Protein AF-A0A5B7CCD4-F1 (afdb_monomer)

Radius of gyration: 13.51 Å; Cα contacts (8 Å, |Δi|>4): 96; chains: 1; bounding box: 40×24×36 Å

InterPro domains:
  IPR011989 Armadillo-like helical [G3DSA:1.25.10.10] (1-114)
  IPR016024 Armadillo-type fold [SSF48371] (2-99)
  IPR045110 XMAP215 [PTHR12609] (1-112)

Nearest PDB structures (foldseek):
  4y5j-assembly1_A  TM=9.725E-01  e=2.945E-04  Drosophila melanogaster
  5nr4-assembly2_B  TM=9.108E-01  e=1.129E-02  Homo sapiens
  5xoj-assembly1_C  TM=7.241E-01  e=1.668E+00  Saccharomyces cerevisiae S288C
  4a0c-assembly2_B  TM=5.185E-01  e=1.509E+00  Homo sapiens
  3w3y-assembly1_A  TM=5.386E-01  e=2.037E+00  Saccharomyces cerevisiae S288C

Mean predicted aligned error: 2.98 Å

Structure (mmCIF, N/CA/C/O backbone):
data_AF-A0A5B7CCD4-F1
#
_entry.id   AF-A0A5B7CCD4-F1
#
loop_
_atom_site.group_PDB
_atom_site.id
_atom_site.type_symbol
_atom_site.label_atom_id
_atom_site.label_alt_id
_atom_site.label_comp_id
_atom_site.label_asym_id
_atom_site.label_entity_id
_atom_site.label_seq_id
_atom_site.pdbx_PDB_ins_code
_atom_site.Cartn_x
_atom_site.Cartn_y
_atom_site.Cartn_z
_atom_site.occupancy
_atom_site.B_iso_or_equiv
_atom_site.auth_seq_id
_atom_site.auth_comp_id
_atom_site.auth_asym_id
_atom_site.auth_atom_id
_atom_site.pdbx_PDB_model_num
ATOM 1 N N . SER A 1 1 ? 15.614 8.554 -7.866 1.00 66.56 1 SER A N 1
ATOM 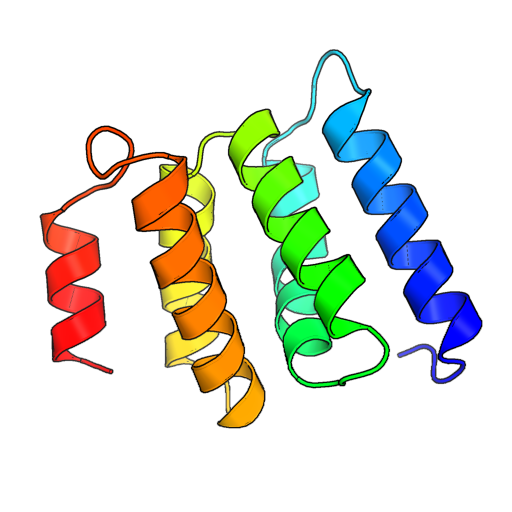2 C CA . SER A 1 1 ? 15.285 7.361 -7.061 1.00 66.56 1 SER A CA 1
ATOM 3 C C . SER A 1 1 ? 16.572 6.672 -6.670 1.00 66.56 1 SER A C 1
ATOM 5 O O . SER A 1 1 ? 17.412 6.488 -7.545 1.00 66.56 1 SER A O 1
ATOM 7 N N . GLU A 1 2 ? 16.700 6.284 -5.402 1.00 86.19 2 GLU A N 1
ATOM 8 C CA . GLU A 1 2 ? 17.713 5.324 -4.941 1.00 86.19 2 GLU A CA 1
ATOM 9 C C . GLU A 1 2 ? 17.676 4.064 -5.825 1.00 86.19 2 GLU A C 1
ATOM 11 O O . GLU A 1 2 ? 16.588 3.667 -6.260 1.00 86.19 2 GLU A O 1
ATOM 16 N N . LYS A 1 3 ? 18.833 3.466 -6.123 1.00 88.38 3 LYS A N 1
ATOM 17 C CA . LYS A 1 3 ? 18.984 2.283 -6.993 1.00 88.38 3 LYS A CA 1
ATOM 18 C C . LYS A 1 3 ? 19.487 1.048 -6.242 1.00 88.38 3 LYS A C 1
ATOM 20 O O . LYS A 1 3 ? 19.327 -0.060 -6.744 1.00 88.38 3 LYS A O 1
ATOM 25 N N . ASN A 1 4 ? 20.081 1.220 -5.065 1.00 94.50 4 ASN A N 1
ATOM 26 C CA . ASN A 1 4 ? 20.541 0.122 -4.234 1.00 94.50 4 ASN A CA 1
ATOM 27 C C . ASN A 1 4 ? 19.342 -0.588 -3.584 1.00 94.50 4 ASN A C 1
ATOM 29 O O . ASN A 1 4 ? 18.579 0.014 -2.827 1.00 94.50 4 ASN A O 1
ATOM 33 N N . VAL A 1 5 ? 19.176 -1.876 -3.888 1.00 93.19 5 VAL A N 1
ATOM 34 C CA . VAL A 1 5 ? 18.014 -2.649 -3.433 1.00 93.19 5 VAL A CA 1
ATOM 35 C C . VAL A 1 5 ? 18.012 -2.866 -1.920 1.00 93.19 5 VAL A C 1
ATOM 37 O O . VAL A 1 5 ? 16.948 -2.827 -1.310 1.00 93.19 5 VAL A O 1
ATOM 40 N N . GLN A 1 6 ? 19.183 -3.020 -1.296 1.00 94.75 6 GLN A N 1
ATOM 41 C CA . GLN A 1 6 ? 19.292 -3.153 0.154 1.00 94.75 6 GLN A CA 1
ATOM 42 C C . GLN A 1 6 ? 18.856 -1.860 0.850 1.00 94.75 6 GLN A C 1
ATOM 44 O O . GLN A 1 6 ? 18.084 -1.907 1.803 1.00 94.75 6 GLN A O 1
ATOM 49 N N . VAL A 1 7 ? 19.274 -0.699 0.336 1.00 95.81 7 VAL A N 1
ATOM 50 C CA . VAL A 1 7 ? 18.838 0.602 0.870 1.00 95.81 7 VAL A CA 1
ATOM 51 C C . VAL A 1 7 ? 17.330 0.780 0.687 1.00 95.81 7 VAL A C 1
ATOM 53 O O . VAL A 1 7 ? 16.651 1.193 1.621 1.00 95.81 7 VAL A O 1
ATOM 56 N N . GLN A 1 8 ? 16.774 0.415 -0.472 1.00 94.75 8 GLN A N 1
ATOM 57 C CA . GLN A 1 8 ? 15.324 0.475 -0.693 1.00 94.75 8 GLN A CA 1
ATOM 58 C C . GLN A 1 8 ? 14.543 -0.399 0.297 1.00 94.75 8 GLN A C 1
ATOM 60 O O . GLN A 1 8 ? 13.554 0.069 0.856 1.00 94.75 8 GLN A O 1
ATOM 65 N N . GLN A 1 9 ? 14.985 -1.636 0.540 1.00 96.06 9 GLN A N 1
ATOM 66 C CA . GLN A 1 9 ? 14.369 -2.521 1.535 1.00 96.06 9 GLN A CA 1
ATOM 67 C C . GLN A 1 9 ? 14.393 -1.888 2.929 1.00 96.06 9 GLN A C 1
ATOM 69 O O . GLN A 1 9 ? 13.352 -1.811 3.575 1.00 96.06 9 GLN A O 1
ATOM 74 N N . GLN A 1 10 ? 15.544 -1.356 3.352 1.00 96.81 10 GLN A N 1
ATOM 75 C CA . GLN A 1 10 ? 15.691 -0.702 4.655 1.00 96.81 10 GLN A CA 1
ATOM 76 C C . GLN A 1 10 ? 14.802 0.540 4.793 1.00 96.81 10 GLN A C 1
ATOM 78 O O . GLN A 1 10 ? 14.185 0.745 5.834 1.00 96.81 10 GLN A O 1
ATOM 83 N N . VAL A 1 11 ? 14.671 1.347 3.736 1.00 95.88 11 VAL A N 1
ATOM 84 C CA . VAL A 1 11 ? 13.756 2.500 3.735 1.00 95.88 11 VAL A CA 1
ATOM 85 C C . VAL A 1 11 ? 12.311 2.044 3.946 1.00 95.88 11 VAL A C 1
ATOM 87 O O . VAL A 1 11 ? 11.603 2.626 4.768 1.00 95.88 11 VAL A O 1
ATOM 90 N N . ILE A 1 12 ? 11.871 0.992 3.249 1.00 96.75 12 ILE A N 1
ATOM 91 C CA . ILE A 1 12 ? 10.518 0.446 3.422 1.00 96.75 12 ILE A CA 1
ATOM 92 C C . ILE A 1 12 ? 10.350 -0.148 4.830 1.00 96.75 12 ILE A C 1
ATOM 94 O O . ILE A 1 12 ? 9.287 -0.003 5.426 1.00 96.75 12 ILE A O 1
ATOM 98 N N . ASP A 1 13 ? 11.386 -0.765 5.397 1.00 97.00 13 ASP A N 1
ATOM 99 C CA . ASP A 1 13 ? 11.353 -1.308 6.759 1.00 97.00 13 ASP A CA 1
ATOM 100 C C . ASP A 1 13 ? 11.233 -0.246 7.843 1.00 97.00 13 ASP A C 1
ATOM 102 O O . ASP A 1 13 ? 10.463 -0.422 8.787 1.00 97.00 13 ASP A O 1
ATOM 106 N N . VAL A 1 14 ? 11.921 0.883 7.693 1.00 97.12 14 VAL A N 1
ATOM 107 C CA . VAL A 1 14 ? 11.750 2.017 8.608 1.00 97.12 14 VAL A CA 1
ATOM 108 C C . VAL A 1 14 ? 10.312 2.534 8.542 1.00 97.12 14 VAL A C 1
ATOM 110 O O . VAL A 1 14 ? 9.693 2.757 9.581 1.00 97.12 14 VAL A O 1
ATOM 113 N N . ILE A 1 15 ? 9.743 2.667 7.339 1.00 96.81 15 ILE A N 1
ATOM 114 C CA . ILE A 1 15 ? 8.344 3.089 7.168 1.00 96.81 15 ILE A CA 1
ATOM 115 C C . ILE A 1 15 ? 7.390 2.072 7.808 1.00 96.81 15 ILE A C 1
ATOM 117 O O . ILE A 1 15 ? 6.486 2.471 8.542 1.00 96.81 15 ILE A O 1
ATOM 121 N N . ASN A 1 16 ? 7.618 0.775 7.579 1.00 97.00 16 ASN A N 1
ATOM 122 C CA . ASN A 1 16 ? 6.868 -0.315 8.201 1.00 97.00 16 ASN A CA 1
ATOM 123 C C . ASN A 1 16 ? 6.875 -0.200 9.723 1.00 97.00 16 ASN A C 1
ATOM 125 O O . ASN A 1 16 ? 5.811 -0.224 10.335 1.00 97.00 16 ASN A O 1
ATOM 129 N N . HIS A 1 17 ? 8.063 -0.058 10.313 1.00 97.56 17 HIS A N 1
ATOM 130 C CA . HIS A 1 17 ? 8.239 0.023 11.756 1.00 97.56 17 HIS A CA 1
ATOM 131 C C . HIS A 1 17 ? 7.507 1.230 12.345 1.00 97.56 17 HIS A C 1
ATOM 133 O O . HIS A 1 17 ? 6.826 1.102 13.360 1.00 97.56 17 HIS A O 1
ATOM 139 N N . ILE A 1 18 ? 7.593 2.397 11.699 1.00 96.56 18 ILE A N 1
ATOM 140 C CA . ILE A 1 18 ? 6.879 3.596 12.154 1.00 96.56 18 ILE A CA 1
ATOM 141 C C . ILE A 1 18 ? 5.364 3.379 12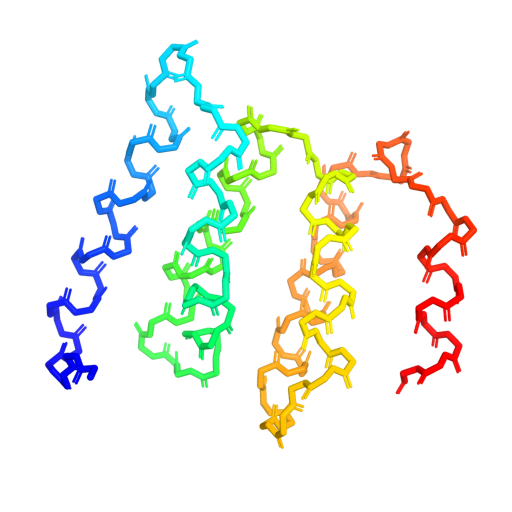.061 1.00 96.56 18 ILE A C 1
ATOM 143 O O . ILE A 1 18 ? 4.653 3.683 13.015 1.00 96.56 18 ILE A O 1
ATOM 147 N N . ALA A 1 19 ? 4.868 2.834 10.947 1.00 96.69 19 ALA A N 1
ATOM 148 C CA . ALA A 1 19 ? 3.442 2.577 10.760 1.00 96.69 19 ALA A CA 1
ATOM 149 C C . ALA A 1 19 ? 2.881 1.588 11.796 1.00 96.69 19 ALA A C 1
ATOM 151 O O . ALA A 1 19 ? 1.762 1.782 12.259 1.00 96.69 19 ALA A O 1
ATOM 152 N N . SER A 1 20 ? 3.661 0.575 12.194 1.00 96.12 20 SER A N 1
ATOM 153 C CA . SER A 1 20 ? 3.223 -0.455 13.143 1.00 96.12 20 SER A CA 1
ATOM 154 C C . SER A 1 20 ? 3.400 -0.081 14.620 1.00 96.12 20 SER A C 1
ATOM 156 O O . SER A 1 20 ? 2.797 -0.715 15.478 1.00 96.12 20 SER A O 1
ATOM 158 N N . THR A 1 21 ? 4.258 0.891 14.952 1.00 96.38 21 THR A N 1
ATOM 159 C CA . THR A 1 21 ? 4.591 1.223 16.356 1.00 96.38 21 THR A CA 1
ATOM 160 C C . THR A 1 21 ? 4.130 2.605 16.801 1.00 96.38 21 THR A C 1
ATOM 162 O O . THR A 1 21 ? 4.004 2.852 18.003 1.00 96.38 21 THR A O 1
ATOM 165 N N . ALA A 1 22 ? 3.872 3.526 15.871 1.00 94.94 22 ALA A N 1
ATOM 166 C CA . ALA A 1 22 ? 3.462 4.873 16.227 1.00 94.94 22 ALA A CA 1
ATOM 167 C C . ALA A 1 22 ? 2.070 4.867 16.874 1.00 94.94 22 ALA A C 1
ATOM 169 O O . ALA A 1 22 ? 1.083 4.464 16.266 1.00 94.94 22 ALA A O 1
ATOM 170 N N . SER A 1 23 ? 1.966 5.426 18.082 1.00 90.06 23 SER A N 1
ATOM 171 C CA . SER A 1 23 ? 0.683 5.591 18.785 1.00 90.06 23 SER A CA 1
ATOM 172 C C . SER A 1 23 ? -0.307 6.498 18.043 1.00 90.06 23 SER A C 1
ATOM 174 O O . SER A 1 23 ? -1.515 6.422 18.259 1.00 90.06 23 SER A O 1
ATOM 176 N N . LYS A 1 24 ? 0.201 7.373 17.168 1.00 91.56 24 LYS A N 1
ATOM 177 C CA . LYS A 1 24 ? -0.581 8.187 16.234 1.00 91.56 24 LYS A CA 1
ATOM 178 C C . LYS A 1 24 ? 0.121 8.207 14.884 1.00 91.56 24 LYS A C 1
ATOM 180 O O . LYS A 1 24 ? 1.193 8.797 14.765 1.00 91.56 24 LYS A O 1
ATOM 185 N N . PHE A 1 25 ? -0.513 7.636 13.864 1.00 93.69 25 PHE A N 1
ATOM 186 C CA . PHE A 1 25 ? 0.005 7.632 12.498 1.00 93.69 25 PHE A CA 1
ATOM 187 C C . PHE A 1 25 ? -0.890 8.476 11.569 1.00 93.69 25 PHE A C 1
ATOM 189 O O . PHE A 1 25 ? -2.005 8.074 11.233 1.00 93.69 25 PHE A O 1
ATOM 196 N N . PRO A 1 26 ? -0.467 9.692 11.170 1.00 94.69 26 PRO A N 1
ATOM 197 C CA . PRO A 1 26 ? -1.304 10.573 10.361 1.00 94.69 26 PRO A CA 1
ATOM 198 C C . PRO A 1 26 ? -1.510 10.051 8.934 1.00 94.69 26 PRO A C 1
ATOM 200 O O . PRO A 1 26 ? -0.555 9.707 8.240 1.00 94.69 26 PRO A O 1
ATOM 203 N N . LYS A 1 27 ? -2.739 10.169 8.411 1.00 96.12 27 LYS A N 1
ATOM 204 C CA . LYS A 1 27 ? -3.05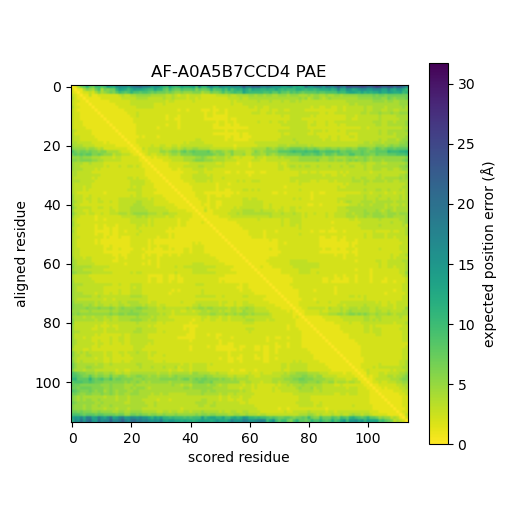9 9.880 6.994 1.00 96.12 27 LYS A CA 1
ATOM 205 C C . LYS A 1 27 ? -2.167 10.628 5.993 1.00 96.12 27 LYS A C 1
ATOM 207 O O . LYS A 1 27 ? -1.918 10.128 4.903 1.00 96.12 27 LYS A O 1
ATOM 212 N N . LYS A 1 28 ? -1.657 11.812 6.353 1.00 95.62 28 LYS A N 1
ATOM 213 C CA . LYS A 1 28 ? -0.728 12.585 5.509 1.00 95.62 28 LYS A CA 1
ATOM 214 C C . LYS A 1 28 ? 0.595 11.846 5.264 1.00 95.62 28 LYS A C 1
ATOM 216 O O . LYS A 1 28 ? 1.119 11.938 4.162 1.00 95.62 28 LYS A O 1
ATOM 221 N N . CYS A 1 29 ? 1.096 11.088 6.243 1.00 95.19 29 CYS A N 1
ATOM 222 C CA . CYS A 1 29 ? 2.310 10.280 6.092 1.00 95.19 29 CYS A CA 1
ATOM 223 C C . CYS A 1 29 ? 2.104 9.178 5.049 1.00 95.19 29 CYS A C 1
ATOM 225 O O . CYS A 1 29 ? 2.934 9.015 4.161 1.00 95.19 29 CYS A O 1
ATOM 227 N N . VAL A 1 30 ? 0.946 8.509 5.085 1.00 96.69 30 VAL A N 1
ATOM 228 C CA . VAL A 1 30 ? 0.559 7.544 4.047 1.00 96.69 30 VAL A CA 1
ATOM 229 C C . VAL A 1 30 ? 0.546 8.203 2.675 1.00 96.69 30 VAL A C 1
ATOM 231 O O . VAL A 1 30 ? 1.174 7.689 1.761 1.00 96.69 30 VAL A O 1
ATOM 234 N N . VAL A 1 31 ? -0.122 9.352 2.517 1.00 95.62 31 VAL A N 1
ATOM 235 C CA . VAL A 1 31 ? -0.233 10.029 1.209 1.00 95.62 31 VAL A CA 1
ATOM 236 C C . VAL A 1 31 ? 1.138 10.340 0.602 1.00 95.62 31 VAL A C 1
ATOM 238 O O . VAL A 1 31 ? 1.304 10.188 -0.605 1.00 95.62 31 VAL A O 1
ATOM 241 N N . LEU A 1 32 ? 2.121 10.726 1.422 1.00 94.69 32 LEU A N 1
ATOM 242 C CA . LEU A 1 32 ? 3.487 10.996 0.960 1.00 94.69 32 LEU A CA 1
ATOM 243 C C . LEU A 1 32 ? 4.213 9.732 0.479 1.00 94.69 32 LEU A C 1
ATOM 245 O O . LEU A 1 32 ? 4.986 9.794 -0.473 1.00 94.69 32 LEU A O 1
ATOM 249 N N . CYS A 1 33 ? 3.976 8.592 1.129 1.00 94.94 33 CYS A N 1
ATOM 250 C CA . CYS A 1 33 ? 4.697 7.351 0.849 1.00 94.94 33 CYS A CA 1
ATOM 251 C C . CYS A 1 33 ? 3.994 6.454 -0.179 1.00 94.94 33 CYS A C 1
ATOM 253 O O . CYS A 1 33 ? 4.660 5.691 -0.873 1.00 94.94 33 CYS A O 1
ATOM 255 N N . LEU A 1 34 ? 2.664 6.521 -0.286 1.00 95.69 34 LEU A N 1
ATOM 256 C CA . LEU A 1 34 ? 1.852 5.478 -0.915 1.00 95.69 34 LEU A CA 1
ATOM 257 C C . LEU A 1 34 ? 2.189 5.244 -2.388 1.00 95.69 34 LEU A C 1
ATOM 259 O O . LEU A 1 34 ? 2.280 4.091 -2.799 1.00 95.69 34 LEU A O 1
ATOM 263 N N . LEU A 1 35 ? 2.411 6.307 -3.170 1.00 94.50 35 LEU A N 1
ATOM 264 C CA . LEU A 1 35 ? 2.806 6.169 -4.575 1.00 94.50 35 LEU A CA 1
ATOM 265 C C . LEU A 1 35 ? 4.140 5.420 -4.690 1.00 94.50 35 LEU A C 1
ATOM 267 O O . LEU A 1 35 ? 4.229 4.416 -5.389 1.00 94.50 35 LEU A O 1
ATOM 271 N N . GLY A 1 36 ? 5.143 5.861 -3.926 1.00 94.00 36 GLY A N 1
ATOM 272 C CA . GLY A 1 36 ? 6.464 5.243 -3.916 1.00 94.00 36 GLY A CA 1
ATOM 273 C C . GLY A 1 36 ? 6.433 3.790 -3.446 1.00 94.00 36 GLY A C 1
ATOM 274 O O . GLY A 1 36 ? 7.127 2.970 -4.028 1.00 94.00 36 GLY A O 1
ATOM 275 N N . ILE A 1 37 ? 5.619 3.447 -2.442 1.00 96.50 37 ILE A N 1
ATOM 276 C CA . ILE A 1 37 ? 5.435 2.059 -1.982 1.00 96.50 37 ILE A CA 1
ATOM 277 C C . ILE A 1 37 ? 4.729 1.212 -3.046 1.00 96.50 37 ILE A C 1
ATOM 279 O O . ILE A 1 37 ? 5.159 0.091 -3.312 1.00 96.50 37 ILE A O 1
ATOM 283 N N . SER A 1 38 ? 3.698 1.756 -3.696 1.00 95.31 38 SER A N 1
ATOM 284 C CA . SER A 1 38 ? 2.958 1.058 -4.755 1.00 95.31 38 SER A CA 1
ATOM 285 C C . SER A 1 38 ? 3.869 0.703 -5.930 1.00 95.31 38 SER A C 1
ATOM 287 O O . SER A 1 38 ? 3.805 -0.403 -6.443 1.00 95.31 38 SER A O 1
ATOM 289 N N . GLU A 1 39 ? 4.798 1.576 -6.317 1.00 94.25 39 GLU A N 1
ATOM 290 C CA . GLU A 1 39 ? 5.773 1.258 -7.370 1.00 94.25 39 GLU A CA 1
ATOM 291 C C . GLU A 1 39 ? 6.689 0.075 -7.004 1.00 94.25 39 GLU A C 1
ATOM 293 O O . GLU A 1 39 ? 7.103 -0.691 -7.879 1.00 94.25 39 GLU A O 1
ATOM 298 N N . ARG A 1 40 ? 6.995 -0.113 -5.712 1.00 94.81 40 ARG A N 1
ATOM 299 C CA . ARG A 1 40 ? 7.907 -1.170 -5.235 1.00 94.81 40 ARG A CA 1
ATOM 300 C C . ARG A 1 40 ? 7.296 -2.563 -5.274 1.00 94.81 40 ARG A C 1
ATOM 302 O O . ARG A 1 40 ? 8.042 -3.537 -5.292 1.00 94.81 40 ARG A O 1
ATOM 309 N N . VAL A 1 41 ? 5.972 -2.694 -5.380 1.00 95.75 41 VAL A N 1
ATOM 310 C CA . VAL A 1 41 ? 5.332 -4.019 -5.484 1.00 95.75 41 VAL A CA 1
ATOM 311 C C . VAL A 1 41 ? 5.727 -4.768 -6.766 1.00 95.75 41 VAL A C 1
ATOM 313 O O . VAL A 1 41 ? 5.708 -6.001 -6.802 1.00 95.75 41 VAL A O 1
ATOM 316 N N . ALA A 1 42 ? 6.167 -4.050 -7.806 1.00 94.81 42 ALA A N 1
ATOM 317 C CA . ALA A 1 42 ? 6.589 -4.660 -9.063 1.00 94.81 42 ALA A CA 1
ATOM 318 C C . ALA A 1 42 ? 7.944 -5.387 -8.980 1.00 94.81 42 ALA A C 1
ATOM 320 O O . ALA A 1 42 ? 8.153 -6.355 -9.716 1.00 94.81 42 ALA A O 1
ATOM 321 N N . ASP A 1 43 ? 8.850 -4.975 -8.089 1.00 94.50 43 ASP A N 1
ATOM 322 C CA . ASP A 1 43 ? 10.175 -5.589 -7.952 1.00 94.50 43 ASP A CA 1
ATOM 323 C C . ASP A 1 43 ? 10.138 -6.731 -6.930 1.00 94.50 43 ASP A C 1
ATOM 325 O O . ASP A 1 43 ? 9.832 -6.526 -5.757 1.00 94.50 43 ASP A O 1
ATOM 329 N N . ILE A 1 44 ? 10.505 -7.942 -7.358 1.00 94.75 44 ILE A N 1
ATOM 330 C CA . ILE A 1 44 ? 10.439 -9.158 -6.532 1.00 94.75 44 ILE A CA 1
ATOM 331 C C . ILE A 1 44 ? 11.216 -9.055 -5.210 1.00 94.75 44 ILE A C 1
ATOM 333 O O . ILE A 1 44 ? 10.805 -9.650 -4.217 1.00 94.75 44 ILE A O 1
ATOM 337 N N . LYS A 1 45 ? 12.307 -8.282 -5.167 1.00 95.62 45 LYS A N 1
ATOM 338 C CA . LYS A 1 45 ? 13.152 -8.134 -3.975 1.00 95.62 45 LYS A CA 1
ATOM 339 C C . LYS A 1 45 ? 12.562 -7.1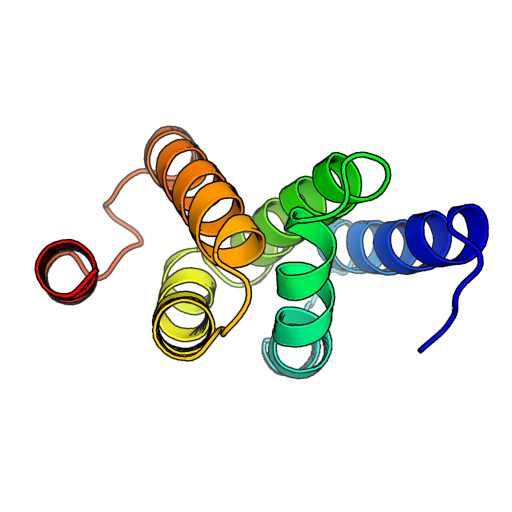57 -2.964 1.00 95.62 45 LYS A C 1
ATOM 341 O O . LYS A 1 45 ? 12.876 -7.258 -1.782 1.00 95.62 45 LYS A O 1
ATOM 346 N N . THR A 1 46 ? 11.724 -6.217 -3.401 1.00 96.06 46 THR A N 1
ATOM 347 C CA . THR A 1 46 ? 11.098 -5.216 -2.513 1.00 96.06 46 THR A CA 1
ATOM 348 C C . THR A 1 46 ? 9.606 -5.454 -2.295 1.00 96.06 46 THR A C 1
ATOM 350 O O . THR A 1 46 ? 9.039 -4.919 -1.345 1.00 96.06 46 THR A O 1
ATOM 353 N N . ARG A 1 47 ? 8.980 -6.326 -3.092 1.00 96.06 47 ARG A N 1
ATOM 354 C CA . ARG A 1 47 ? 7.544 -6.614 -3.054 1.00 96.06 47 ARG A CA 1
ATOM 355 C C . ARG A 1 47 ? 7.034 -6.998 -1.676 1.00 96.06 47 ARG A C 1
ATOM 357 O O . ARG A 1 47 ? 6.087 -6.383 -1.206 1.00 96.06 47 ARG A O 1
ATOM 364 N N . ALA A 1 48 ? 7.658 -7.977 -1.023 1.00 96.81 48 ALA A N 1
ATOM 365 C CA . ALA A 1 48 ? 7.200 -8.445 0.287 1.00 96.81 48 ALA A CA 1
ATOM 366 C C . ALA A 1 48 ? 7.204 -7.313 1.334 1.00 96.81 48 ALA A C 1
ATOM 368 O O . ALA A 1 48 ? 6.277 -7.182 2.128 1.00 96.81 48 ALA A O 1
ATOM 369 N N . TYR A 1 49 ? 8.216 -6.444 1.277 1.00 97.38 49 TYR A N 1
ATOM 370 C CA . TYR A 1 49 ? 8.348 -5.275 2.145 1.00 97.38 49 TYR A CA 1
ATOM 371 C C . TYR A 1 49 ? 7.262 -4.236 1.862 1.00 97.38 49 TYR A C 1
ATOM 373 O O . TYR A 1 49 ? 6.672 -3.687 2.794 1.00 97.38 49 TYR A O 1
ATOM 381 N N . ALA A 1 50 ? 6.992 -3.982 0.578 1.00 97.38 50 ALA A N 1
ATOM 382 C CA . ALA A 1 50 ? 5.979 -3.038 0.127 1.00 97.38 50 ALA A CA 1
ATOM 383 C C . ALA A 1 50 ? 4.557 -3.517 0.455 1.00 97.38 50 ALA A C 1
ATOM 385 O O . ALA A 1 50 ? 3.771 -2.742 0.990 1.00 97.38 50 ALA A O 1
ATOM 386 N N . MET A 1 51 ? 4.245 -4.795 0.215 1.00 97.19 51 MET A N 1
ATOM 387 C CA . MET A 1 51 ? 2.955 -5.401 0.566 1.00 97.19 51 MET A CA 1
ATOM 388 C C . MET A 1 51 ? 2.702 -5.333 2.073 1.00 97.19 51 MET A C 1
ATOM 390 O O . MET A 1 51 ? 1.650 -4.857 2.490 1.00 97.19 51 MET A O 1
ATOM 394 N N . ARG A 1 52 ? 3.700 -5.691 2.896 1.00 97.38 52 ARG A N 1
ATOM 395 C CA . ARG A 1 52 ? 3.622 -5.513 4.355 1.00 97.38 52 ARG A CA 1
ATOM 396 C C . ARG A 1 52 ? 3.359 -4.054 4.739 1.00 97.38 52 ARG A C 1
ATOM 398 O O . ARG A 1 52 ? 2.559 -3.795 5.628 1.00 97.38 52 ARG A O 1
ATOM 405 N N . CYS A 1 53 ? 3.970 -3.104 4.033 1.00 97.88 53 CYS A N 1
ATOM 406 C CA . CYS A 1 53 ? 3.756 -1.678 4.279 1.00 97.88 53 CYS A CA 1
ATOM 407 C C . CYS A 1 53 ? 2.337 -1.222 3.951 1.00 97.88 53 CYS A C 1
ATOM 409 O O . CYS A 1 53 ? 1.774 -0.424 4.699 1.00 97.88 53 CYS A O 1
ATOM 411 N N . LEU A 1 54 ? 1.737 -1.730 2.874 1.00 98.00 54 LEU A N 1
ATOM 412 C CA . LEU A 1 54 ? 0.338 -1.452 2.549 1.00 98.00 54 LEU A CA 1
ATOM 413 C C . LEU A 1 54 ? -0.611 -2.023 3.616 1.00 98.00 54 LEU A C 1
ATOM 415 O O . LEU A 1 54 ? -1.572 -1.351 4.003 1.00 98.00 54 LEU A O 1
ATOM 419 N N . THR A 1 55 ? -0.316 -3.215 4.140 1.00 97.75 55 THR A N 1
ATOM 420 C CA . THR A 1 55 ? -1.069 -3.819 5.250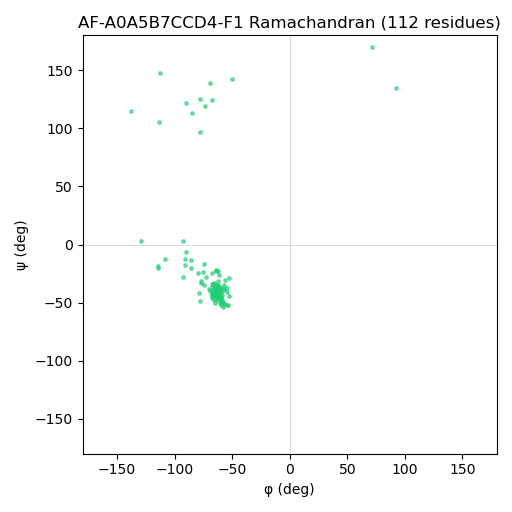 1.00 97.75 55 THR A CA 1
ATOM 421 C C . THR A 1 55 ? -0.930 -2.995 6.530 1.00 97.75 55 THR A C 1
ATOM 423 O O . THR A 1 55 ? -1.944 -2.561 7.069 1.00 97.75 55 THR A O 1
ATOM 426 N N . ASN A 1 56 ? 0.290 -2.642 6.948 1.00 97.81 56 ASN A N 1
ATOM 427 C CA . ASN A 1 56 ? 0.519 -1.809 8.137 1.00 97.81 56 ASN A CA 1
ATOM 428 C C . ASN A 1 56 ? -0.134 -0.422 8.009 1.00 97.81 56 ASN A C 1
ATOM 430 O O . ASN A 1 56 ? -0.663 0.119 8.975 1.00 97.81 56 ASN A O 1
ATOM 434 N N . PHE A 1 57 ? -0.136 0.173 6.811 1.00 97.94 57 PHE A N 1
ATOM 435 C CA . PHE A 1 57 ? -0.893 1.403 6.571 1.00 97.94 57 PHE A CA 1
ATOM 436 C C . PHE A 1 57 ? -2.397 1.188 6.749 1.00 97.94 57 PHE A C 1
ATOM 438 O O . PHE A 1 57 ? -3.066 2.037 7.335 1.00 97.94 57 PHE A O 1
ATOM 445 N N . SER A 1 58 ? -2.929 0.067 6.269 1.00 97.06 58 SER A N 1
ATOM 446 C CA . SER A 1 58 ? -4.347 -0.271 6.413 1.00 97.06 58 SER A CA 1
ATOM 447 C C . SER A 1 58 ? -4.739 -0.463 7.877 1.00 97.06 58 SER A C 1
ATOM 449 O O . SER A 1 58 ? -5.763 0.071 8.295 1.00 97.06 58 SER A O 1
ATOM 451 N N . GLU A 1 59 ? -3.898 -1.119 8.674 1.00 95.81 59 GLU A N 1
ATOM 452 C CA . GLU A 1 59 ? -4.082 -1.240 10.126 1.00 95.81 59 GLU A CA 1
ATOM 453 C C . GLU A 1 59 ? -4.025 0.128 10.822 1.00 95.81 59 GLU A C 1
ATOM 455 O O . GLU A 1 59 ? -4.863 0.437 11.668 1.00 95.81 59 GLU A O 1
ATOM 460 N N . ALA A 1 60 ? -3.078 0.985 10.428 1.00 96.31 60 ALA A N 1
ATOM 461 C CA . ALA A 1 60 ? -2.842 2.265 11.088 1.00 96.31 60 ALA A CA 1
ATOM 462 C C . ALA A 1 60 ? -3.898 3.342 10.772 1.00 96.31 60 ALA A C 1
ATOM 464 O O . ALA A 1 60 ? -4.188 4.187 11.623 1.00 96.31 60 ALA A O 1
ATOM 465 N N . VAL A 1 61 ? -4.451 3.376 9.549 1.00 96.25 61 VAL A N 1
ATOM 466 C CA . VAL A 1 61 ? -5.376 4.452 9.116 1.00 96.25 61 VAL A CA 1
ATOM 467 C C . VAL A 1 61 ? -6.698 3.981 8.505 1.00 96.25 61 VAL A C 1
ATOM 469 O O . VAL A 1 61 ? -7.514 4.820 8.097 1.00 96.25 61 VAL A O 1
ATOM 472 N N . GLY A 1 62 ? -6.919 2.669 8.469 1.00 95.38 62 GLY A N 1
ATOM 473 C CA . GLY A 1 62 ? -8.100 2.005 7.929 1.00 95.38 62 GLY A CA 1
ATOM 474 C C . GLY A 1 62 ? -7.945 1.608 6.450 1.00 95.38 62 GLY A C 1
ATOM 475 O O . GLY A 1 62 ? -7.555 2.451 5.631 1.00 95.38 62 GLY A O 1
ATOM 476 N N . PRO A 1 63 ? -8.330 0.374 6.060 1.00 96.38 63 PRO A N 1
ATOM 477 C CA . PRO A 1 63 ? -8.166 -0.135 4.695 1.00 96.38 63 PRO A CA 1
ATOM 478 C C . PRO A 1 63 ? -8.979 0.662 3.669 1.00 96.38 63 PRO A C 1
ATOM 480 O O . PRO A 1 63 ? -8.474 0.951 2.588 1.00 96.38 63 PRO A O 1
ATOM 483 N N . GLY A 1 64 ? -10.184 1.134 4.011 1.00 96.31 64 GLY A N 1
ATOM 484 C CA . GLY A 1 64 ? -11.002 1.943 3.098 1.00 96.31 64 GLY A CA 1
ATOM 485 C C . GLY A 1 64 ? -10.300 3.214 2.605 1.00 96.31 64 GLY A C 1
ATOM 486 O O . GLY A 1 64 ? -10.447 3.592 1.445 1.00 96.31 64 GLY A O 1
ATOM 487 N N . PHE A 1 65 ? -9.474 3.843 3.450 1.00 96.44 65 PHE A N 1
ATOM 488 C CA . PHE A 1 65 ? -8.666 4.991 3.035 1.00 96.44 65 PHE A CA 1
ATOM 489 C C . PHE A 1 65 ? -7.537 4.589 2.076 1.00 96.44 65 PHE A C 1
ATOM 491 O O . PHE A 1 65 ? -7.244 5.329 1.138 1.00 96.44 65 PHE A O 1
ATOM 498 N N . ILE A 1 66 ? -6.909 3.433 2.300 1.00 97.50 66 ILE A N 1
ATOM 499 C CA . ILE A 1 66 ? -5.843 2.916 1.435 1.00 97.50 66 ILE A CA 1
ATOM 500 C C . ILE A 1 66 ? -6.400 2.540 0.063 1.00 97.50 66 ILE A C 1
ATOM 502 O O . ILE A 1 66 ? -5.851 2.976 -0.947 1.00 97.50 66 ILE A O 1
ATOM 506 N N . PHE A 1 67 ? -7.530 1.834 0.018 1.00 97.25 67 PHE A N 1
ATOM 507 C CA . PHE A 1 67 ? -8.211 1.454 -1.220 1.00 97.25 67 PHE A CA 1
ATOM 508 C C . PHE A 1 67 ? -8.600 2.676 -2.058 1.00 97.25 67 PHE A C 1
ATOM 510 O O . PHE A 1 67 ? -8.227 2.746 -3.225 1.00 97.25 67 PHE A O 1
ATOM 517 N N . GLU A 1 68 ? -9.238 3.689 -1.454 1.00 95.75 68 GLU A N 1
ATOM 518 C CA . GLU A 1 68 ? -9.635 4.922 -2.157 1.00 95.75 68 GLU A CA 1
ATOM 519 C C . GLU A 1 68 ? -8.449 5.591 -2.875 1.00 95.75 68 GLU A C 1
ATOM 521 O O . GLU A 1 68 ? -8.579 6.112 -3.984 1.00 95.75 68 GLU A O 1
ATOM 526 N N . ARG A 1 69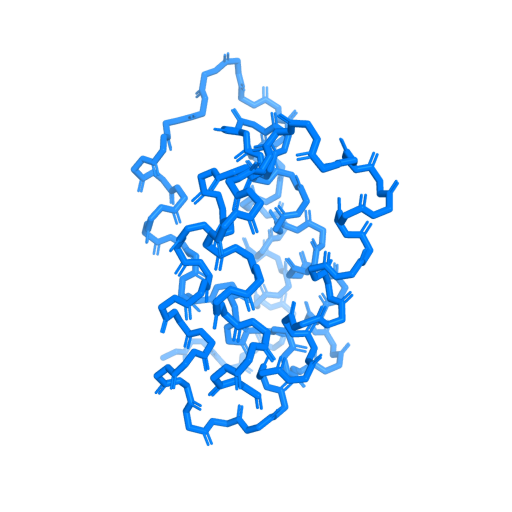 ? -7.262 5.555 -2.262 1.00 95.75 69 ARG A N 1
ATOM 527 C CA . ARG A 1 69 ? -6.043 6.111 -2.857 1.00 95.75 69 ARG A CA 1
ATOM 528 C C . ARG A 1 69 ? -5.426 5.185 -3.897 1.00 95.75 69 ARG A C 1
ATOM 530 O O . ARG A 1 69 ? -4.988 5.667 -4.943 1.00 95.75 69 ARG A O 1
ATOM 537 N N . LEU A 1 70 ? -5.389 3.885 -3.622 1.00 95.94 70 LEU A N 1
ATOM 538 C CA . LEU A 1 70 ? -4.812 2.911 -4.535 1.00 95.94 70 LEU A CA 1
ATOM 539 C C . LEU A 1 70 ? -5.623 2.779 -5.824 1.00 95.94 70 LEU A C 1
ATOM 541 O O . LEU A 1 70 ? -4.999 2.638 -6.865 1.00 95.94 70 LEU A O 1
ATOM 545 N N . TYR A 1 71 ? -6.954 2.909 -5.812 1.00 95.38 71 TYR A N 1
ATOM 546 C CA . TYR A 1 71 ? -7.753 2.875 -7.048 1.00 95.38 71 TYR A CA 1
ATOM 547 C C . TYR A 1 71 ? -7.247 3.875 -8.088 1.00 95.38 71 TYR A C 1
ATOM 549 O O . TYR A 1 71 ? -7.084 3.532 -9.258 1.00 95.38 71 TYR A O 1
ATOM 557 N N . LYS A 1 72 ? -6.941 5.102 -7.648 1.00 93.31 72 LYS A N 1
ATOM 558 C CA . LYS A 1 72 ? -6.388 6.138 -8.522 1.00 93.31 72 LYS A CA 1
ATOM 559 C C . LYS A 1 72 ? -4.997 5.758 -9.029 1.00 93.31 72 LYS A C 1
ATOM 561 O O . LYS A 1 72 ? -4.742 5.852 -10.223 1.00 93.31 72 LYS A O 1
ATOM 566 N N . ILE A 1 73 ? -4.120 5.308 -8.128 1.00 94.25 73 ILE A N 1
ATOM 567 C CA . ILE A 1 73 ? -2.749 4.914 -8.480 1.00 94.25 73 ILE A CA 1
ATOM 568 C C . ILE A 1 73 ? -2.778 3.782 -9.507 1.00 94.25 73 ILE A C 1
ATOM 570 O O . ILE A 1 73 ? -2.127 3.892 -10.535 1.00 94.25 73 ILE A O 1
ATOM 574 N N . MET A 1 74 ? -3.562 2.733 -9.258 1.00 93.75 74 MET A N 1
ATOM 575 C CA . MET A 1 74 ? -3.647 1.554 -10.115 1.00 93.75 74 MET A CA 1
ATOM 576 C C . MET A 1 74 ? -4.193 1.895 -11.505 1.00 93.75 74 MET A C 1
ATOM 578 O O . MET A 1 74 ? -3.579 1.500 -12.493 1.00 93.75 74 MET A O 1
ATOM 582 N N . LYS A 1 75 ? -5.268 2.693 -11.597 1.00 91.31 75 LYS A N 1
ATOM 583 C CA . LYS A 1 75 ? -5.843 3.122 -12.887 1.00 91.31 75 LYS A CA 1
ATOM 584 C C . LYS A 1 75 ? -4.877 3.968 -13.728 1.00 91.31 75 LYS A C 1
ATOM 586 O O . LYS A 1 75 ? -4.893 3.883 -14.951 1.00 91.31 75 LYS A O 1
ATOM 591 N N . GLU A 1 76 ? -4.043 4.790 -13.094 1.00 91.44 76 GLU A N 1
ATOM 592 C CA . GLU A 1 76 ? -3.128 5.709 -13.790 1.00 91.44 76 GLU A CA 1
ATOM 593 C C . GLU A 1 76 ? -1.737 5.094 -14.067 1.00 91.44 76 GLU A C 1
ATOM 595 O O . GLU A 1 76 ? -0.942 5.664 -14.825 1.00 91.44 76 GLU A O 1
ATOM 600 N N . HIS A 1 77 ? -1.404 3.945 -13.466 1.00 93.81 77 HIS A N 1
ATOM 601 C CA . HIS A 1 77 ? -0.047 3.404 -13.509 1.00 93.81 77 HIS A CA 1
ATOM 602 C C . HIS A 1 77 ? 0.289 2.724 -14.845 1.00 93.81 77 HIS A C 1
ATOM 604 O O . HIS A 1 77 ? -0.343 1.760 -15.262 1.00 93.81 77 HIS A O 1
ATOM 610 N N . LYS A 1 78 ? 1.381 3.156 -15.491 1.00 93.94 78 LYS A N 1
ATOM 611 C CA . LYS A 1 78 ? 1.799 2.635 -16.810 1.00 93.94 78 LYS A CA 1
ATOM 612 C C . LYS A 1 78 ? 2.440 1.244 -16.774 1.00 93.94 78 LYS A C 1
ATOM 614 O O . LYS A 1 78 ? 2.489 0.566 -17.794 1.00 93.94 78 LYS A O 1
ATOM 619 N N . ASN A 1 79 ? 2.998 0.836 -15.633 1.00 94.44 79 ASN A N 1
ATOM 620 C CA . ASN A 1 79 ? 3.606 -0.489 -15.480 1.00 94.44 79 ASN A CA 1
ATOM 621 C C . ASN A 1 79 ? 2.530 -1.530 -15.109 1.00 94.44 79 ASN A C 1
ATOM 623 O O . ASN A 1 79 ? 2.048 -1.480 -13.972 1.00 94.44 79 ASN A O 1
ATOM 627 N N . PRO A 1 80 ? 2.215 -2.507 -15.984 1.00 94.00 80 PRO A N 1
ATOM 628 C CA . PRO A 1 80 ? 1.195 -3.521 -15.709 1.00 94.00 80 PRO A CA 1
ATOM 629 C C . PRO A 1 80 ? 1.565 -4.427 -14.529 1.00 94.00 80 PRO A C 1
ATOM 631 O O . PRO A 1 80 ? 0.688 -5.004 -13.891 1.00 94.00 80 PRO A O 1
ATOM 634 N N . LYS A 1 81 ? 2.857 -4.534 -14.182 1.00 94.81 81 LYS A N 1
ATOM 635 C CA . LYS A 1 81 ? 3.281 -5.330 -13.031 1.00 94.81 81 LYS A CA 1
ATOM 636 C C . LYS A 1 81 ? 2.845 -4.697 -11.712 1.00 94.81 81 LYS A C 1
ATOM 638 O O . LYS A 1 81 ? 2.380 -5.421 -10.838 1.00 94.81 81 LYS A O 1
ATOM 643 N N . VAL A 1 82 ? 2.932 -3.368 -11.598 1.00 95.94 82 VAL A N 1
ATOM 644 C CA . VAL A 1 82 ? 2.421 -2.634 -10.426 1.00 95.94 82 VAL A CA 1
ATOM 645 C C . VAL A 1 82 ? 0.923 -2.864 -10.279 1.00 95.94 82 VAL A C 1
ATOM 647 O O . VAL A 1 82 ? 0.479 -3.196 -9.186 1.00 95.94 82 VAL A O 1
ATOM 650 N N . LEU A 1 83 ? 0.175 -2.779 -11.384 1.00 94.88 83 LEU A N 1
ATOM 651 C CA . LEU A 1 83 ? -1.259 -3.057 -11.396 1.00 94.88 83 LEU A CA 1
ATOM 652 C C . LEU A 1 83 ? -1.561 -4.479 -10.901 1.00 94.88 83 LEU A C 1
ATOM 654 O O . LEU A 1 83 ? -2.305 -4.648 -9.942 1.00 94.88 83 LEU A O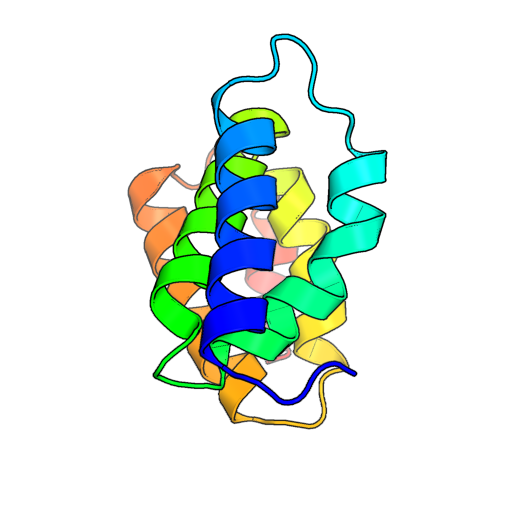 1
ATOM 658 N N . SER A 1 84 ? -0.933 -5.497 -11.501 1.00 94.94 84 SER A N 1
ATOM 659 C CA . SER A 1 84 ? -1.195 -6.900 -11.147 1.00 94.94 84 SER A CA 1
ATOM 660 C C . SER A 1 84 ? -0.883 -7.226 -9.681 1.00 94.94 84 SER A C 1
ATOM 662 O O . SER A 1 84 ? -1.686 -7.862 -9.008 1.00 94.94 84 SER A O 1
ATOM 664 N N . GLU A 1 85 ? 0.258 -6.762 -9.163 1.00 96.88 85 GLU A N 1
ATOM 665 C CA . GLU A 1 85 ? 0.684 -7.041 -7.787 1.00 96.88 85 GLU A CA 1
ATOM 666 C C . GLU A 1 85 ? -0.089 -6.181 -6.774 1.00 96.88 85 GLU A C 1
ATOM 668 O O . GLU A 1 85 ? -0.357 -6.624 -5.660 1.00 96.88 85 GLU A O 1
ATOM 673 N N . GLY A 1 86 ? -0.489 -4.967 -7.164 1.00 96.00 86 GLY A N 1
ATOM 674 C CA . GLY A 1 86 ? -1.357 -4.105 -6.367 1.00 96.00 86 GLY A CA 1
ATOM 675 C C . GLY A 1 86 ? -2.760 -4.686 -6.206 1.00 96.00 86 GLY A C 1
ATOM 676 O O . GLY A 1 86 ? -3.272 -4.726 -5.090 1.00 96.00 86 GLY A O 1
ATOM 677 N N . ILE A 1 87 ? -3.354 -5.198 -7.290 1.00 95.25 87 ILE A N 1
ATOM 678 C CA . ILE A 1 87 ? -4.641 -5.910 -7.244 1.00 95.25 87 ILE A CA 1
ATOM 679 C C . ILE A 1 87 ? -4.512 -7.190 -6.418 1.00 95.25 87 ILE A C 1
ATOM 681 O O . ILE A 1 87 ? -5.381 -7.464 -5.598 1.00 95.25 87 ILE A O 1
ATOM 685 N N . LEU A 1 88 ? -3.424 -7.949 -6.580 1.00 96.06 88 LEU A N 1
ATOM 686 C CA . LEU A 1 88 ? -3.201 -9.155 -5.781 1.00 96.06 88 LEU A CA 1
ATOM 687 C C . LEU A 1 88 ? -3.161 -8.837 -4.281 1.00 96.06 88 LEU A C 1
ATOM 689 O O . LEU A 1 88 ? -3.803 -9.528 -3.495 1.00 96.06 88 LEU A O 1
ATOM 693 N N . TRP A 1 89 ? -2.478 -7.757 -3.888 1.00 97.12 89 TRP A N 1
ATOM 694 C CA . TRP A 1 89 ? -2.520 -7.289 -2.504 1.00 97.12 89 TRP A CA 1
ATOM 695 C C . TRP A 1 89 ? -3.935 -6.872 -2.076 1.00 97.12 89 TRP A C 1
ATOM 697 O O . TRP A 1 89 ? -4.338 -7.196 -0.965 1.00 97.12 89 TRP A O 1
ATOM 707 N N . MET A 1 90 ? -4.710 -6.197 -2.935 1.00 96.12 90 MET A N 1
ATOM 708 C CA . MET A 1 90 ? -6.098 -5.832 -2.615 1.00 96.12 90 MET A CA 1
ATOM 709 C C . MET A 1 90 ? -6.980 -7.056 -2.366 1.00 96.12 90 MET A C 1
ATOM 711 O O . MET A 1 90 ? -7.807 -7.008 -1.463 1.00 96.12 90 MET A O 1
ATOM 715 N N . VAL A 1 91 ? -6.804 -8.141 -3.129 1.00 95.69 91 VAL A N 1
ATOM 716 C CA . VAL A 1 91 ? -7.513 -9.410 -2.893 1.00 95.69 91 VAL A CA 1
ATOM 717 C C . VAL A 1 91 ? -7.186 -9.937 -1.498 1.00 95.69 91 VAL A C 1
ATOM 719 O O . VAL A 1 91 ? -8.101 -10.143 -0.707 1.00 95.69 91 VAL A O 1
ATOM 722 N N . SER A 1 92 ? -5.898 -10.045 -1.152 1.00 96.12 92 SER A N 1
ATOM 723 C CA . SER A 1 92 ? -5.491 -10.474 0.193 1.00 96.12 92 SER A CA 1
ATOM 724 C C . SER A 1 92 ? -6.027 -9.545 1.285 1.00 96.12 92 SER A C 1
ATOM 726 O O . SER A 1 92 ? -6.524 -10.010 2.300 1.00 96.12 92 SER A O 1
ATOM 728 N N . ALA A 1 93 ? -6.012 -8.229 1.064 1.00 96.69 93 ALA A N 1
ATOM 729 C CA . ALA A 1 93 ? -6.545 -7.267 2.023 1.00 96.69 93 ALA A CA 1
ATOM 730 C C . ALA A 1 93 ? -8.071 -7.386 2.199 1.00 96.69 93 ALA A C 1
ATOM 732 O O . ALA A 1 93 ? -8.576 -7.144 3.293 1.00 96.69 93 ALA A O 1
ATOM 733 N N . VAL A 1 94 ? -8.818 -7.751 1.152 1.00 95.88 94 VAL A N 1
ATOM 734 C CA . VAL A 1 94 ? -10.256 -8.038 1.261 1.00 95.88 94 VAL A CA 1
ATOM 735 C C . VAL A 1 94 ? -10.498 -9.291 2.099 1.00 95.88 94 VAL A C 1
ATOM 737 O O . VAL A 1 94 ? -11.404 -9.272 2.933 1.00 95.88 94 VAL A O 1
ATOM 740 N N . ASP A 1 95 ? -9.694 -10.338 1.915 1.00 95.50 95 ASP A N 1
ATOM 741 C CA . ASP A 1 95 ? -9.791 -11.568 2.709 1.00 95.50 95 ASP A CA 1
ATOM 742 C C . ASP A 1 95 ? -9.435 -11.317 4.186 1.00 95.50 95 ASP A C 1
ATOM 744 O O . ASP A 1 95 ? -10.143 -11.784 5.079 1.00 95.50 95 ASP A O 1
ATOM 748 N N . ASP A 1 96 ? -8.391 -10.522 4.445 1.00 94.94 96 ASP A N 1
ATOM 749 C CA . ASP A 1 96 ? -7.870 -10.266 5.792 1.00 94.94 96 ASP A CA 1
ATOM 750 C C . ASP A 1 96 ? -8.722 -9.262 6.590 1.00 94.94 96 ASP A C 1
ATOM 752 O O . ASP A 1 96 ? -9.059 -9.501 7.752 1.00 94.94 96 ASP A O 1
ATOM 756 N N . PHE A 1 97 ? -9.074 -8.115 5.994 1.00 95.25 97 PHE A N 1
ATOM 757 C CA . PHE A 1 97 ? -9.825 -7.052 6.682 1.00 95.25 97 PHE A CA 1
ATOM 758 C C . PHE A 1 97 ? -11.341 -7.185 6.526 1.00 95.25 97 PHE A C 1
ATOM 760 O O . PHE A 1 97 ? -12.099 -6.553 7.267 1.00 95.25 97 PHE A O 1
ATOM 767 N N . GLY A 1 98 ? -11.798 -7.966 5.550 1.00 93.94 98 GLY A N 1
ATOM 768 C CA . GLY A 1 98 ? -13.196 -8.025 5.167 1.00 93.94 98 GLY A CA 1
ATOM 769 C C . GLY A 1 98 ? -13.680 -6.766 4.441 1.00 93.94 98 GLY A C 1
ATOM 770 O O . GLY A 1 98 ? -13.039 -5.715 4.369 1.00 93.94 98 GLY A O 1
ATOM 771 N N . VAL A 1 99 ? -14.889 -6.869 3.897 1.00 92.12 99 VAL A N 1
ATOM 772 C CA . VAL A 1 99 ? -15.471 -5.824 3.046 1.00 92.12 99 VAL A CA 1
ATOM 773 C C . VAL A 1 99 ? -16.193 -4.717 3.826 1.00 92.12 99 VAL A C 1
ATOM 775 O O . VAL A 1 99 ? -16.486 -3.661 3.273 1.00 92.12 99 VAL A O 1
ATOM 778 N N . SER A 1 100 ? -16.462 -4.914 5.120 1.00 91.19 100 SER A N 1
ATOM 779 C CA . SER A 1 100 ? -17.197 -3.964 5.977 1.00 91.19 100 SER A CA 1
ATOM 780 C C . SER A 1 100 ? -16.511 -2.599 6.109 1.00 91.19 100 SER A C 1
ATOM 782 O O . SER A 1 100 ? -17.175 -1.588 6.334 1.00 91.19 100 SER A O 1
ATOM 784 N N . HIS A 1 101 ? -15.188 -2.559 5.947 1.00 88.75 101 HIS A N 1
ATOM 785 C CA . HIS A 1 101 ? -14.378 -1.343 6.017 1.00 88.75 101 HIS A CA 1
ATOM 786 C C . HIS A 1 101 ? -14.155 -0.675 4.651 1.00 88.75 101 HIS A C 1
ATOM 788 O O . HIS A 1 101 ? -13.440 0.329 4.565 1.00 88.75 101 HIS A O 1
ATOM 794 N N . LEU A 1 102 ? -14.755 -1.219 3.589 1.00 93.75 102 LEU A N 1
ATOM 795 C CA . LEU A 1 102 ? -14.607 -0.757 2.215 1.00 93.75 102 LEU A CA 1
ATOM 796 C C . LEU A 1 102 ? -15.918 -0.166 1.691 1.00 93.75 102 LEU A C 1
ATOM 798 O O . LEU A 1 102 ? -17.020 -0.613 2.008 1.00 93.75 102 LEU A O 1
ATOM 802 N N . LYS A 1 103 ? -15.804 0.832 0.813 1.00 92.94 103 LYS A N 1
ATOM 803 C CA . LYS A 1 103 ? -16.942 1.313 0.025 1.00 92.94 103 LYS A CA 1
ATOM 804 C C . LYS A 1 103 ? -17.178 0.330 -1.119 1.00 92.94 103 LYS A C 1
ATOM 806 O O . LYS A 1 103 ? -16.515 0.402 -2.148 1.00 92.94 103 LYS A O 1
ATOM 811 N N . ILE A 1 104 ? -18.121 -0.591 -0.927 1.00 93.75 104 ILE A N 1
ATOM 812 C CA . ILE A 1 104 ? -18.401 -1.690 -1.868 1.00 93.75 104 ILE A CA 1
ATOM 813 C C . ILE A 1 104 ? -18.684 -1.196 -3.281 1.00 93.75 104 ILE A C 1
ATOM 815 O O . ILE A 1 104 ? -18.187 -1.773 -4.241 1.00 93.75 104 ILE A O 1
ATOM 819 N N . LYS A 1 105 ? -19.445 -0.106 -3.408 1.00 94.56 105 LYS A N 1
ATOM 820 C CA . LYS A 1 105 ? -19.734 0.502 -4.707 1.00 94.56 105 LYS A CA 1
ATOM 821 C C . LYS A 1 105 ? -18.447 0.890 -5.439 1.00 94.56 105 LYS A C 1
ATOM 823 O O . LYS A 1 105 ? -18.247 0.458 -6.566 1.00 94.56 105 LYS A O 1
ATOM 828 N N . ASP A 1 106 ? -17.558 1.616 -4.766 1.00 94.81 106 ASP A N 1
ATOM 829 C CA . ASP A 1 106 ? -16.297 2.082 -5.348 1.00 94.81 106 ASP A CA 1
ATOM 830 C C . ASP A 1 106 ? -15.368 0.909 -5.703 1.00 94.81 106 ASP A C 1
ATOM 832 O O . ASP A 1 106 ? -14.696 0.953 -6.730 1.00 94.81 106 ASP A O 1
ATOM 836 N N . LEU A 1 107 ? -15.350 -0.152 -4.883 1.00 93.94 107 LEU A N 1
ATOM 837 C CA . LEU A 1 107 ? -14.601 -1.379 -5.180 1.00 93.94 107 LEU A CA 1
ATOM 838 C C . LEU A 1 107 ? -15.130 -2.068 -6.445 1.00 93.94 107 LEU A C 1
ATOM 840 O O . LEU A 1 107 ? -14.352 -2.411 -7.329 1.00 93.94 107 LEU A O 1
ATOM 844 N N . ILE A 1 108 ? -16.450 -2.239 -6.552 1.00 94.00 108 ILE A N 1
ATOM 845 C CA . ILE A 1 108 ? -17.089 -2.846 -7.727 1.00 94.00 108 ILE A CA 1
ATOM 846 C C . ILE A 1 108 ? -16.826 -2.006 -8.980 1.00 94.00 108 ILE A C 1
ATOM 848 O O . ILE A 1 108 ? -16.497 -2.562 -10.025 1.00 94.00 108 ILE A O 1
ATOM 852 N N . ASP A 1 109 ? -16.967 -0.685 -8.887 1.00 95.00 109 ASP A N 1
ATOM 853 C CA . ASP A 1 109 ? -16.736 0.222 -10.012 1.00 95.00 109 ASP A CA 1
ATOM 854 C C . ASP A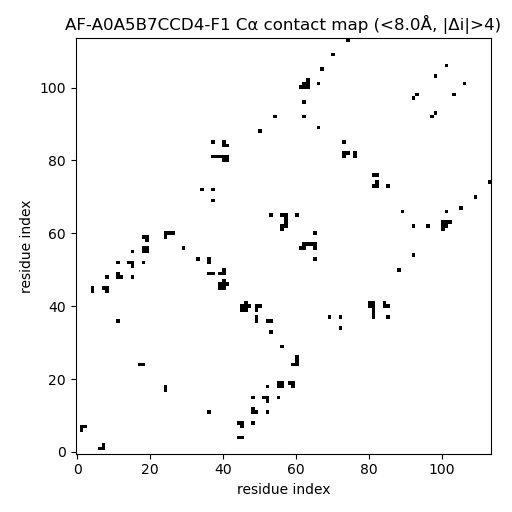 1 109 ? -15.256 0.199 -10.439 1.00 95.00 109 ASP A C 1
ATOM 856 O O . ASP A 1 109 ? -14.953 0.161 -11.630 1.00 95.00 109 ASP A O 1
ATOM 860 N N . PHE A 1 110 ? -14.318 0.112 -9.488 1.00 94.25 110 PHE A N 1
ATOM 861 C CA . PHE A 1 110 ? -12.902 -0.108 -9.789 1.00 94.25 110 PHE A CA 1
ATOM 862 C C . PHE A 1 110 ? -12.670 -1.418 -10.558 1.00 94.25 110 PHE A C 1
ATOM 864 O O . PHE A 1 110 ? -11.992 -1.392 -11.583 1.00 94.25 110 PHE A O 1
ATOM 871 N N . CYS A 1 111 ? -13.258 -2.531 -10.111 1.00 90.69 111 CYS A N 1
ATOM 872 C CA . CYS A 1 111 ? -13.109 -3.839 -10.756 1.00 90.69 111 CYS A CA 1
ATOM 873 C C . CYS A 1 111 ? 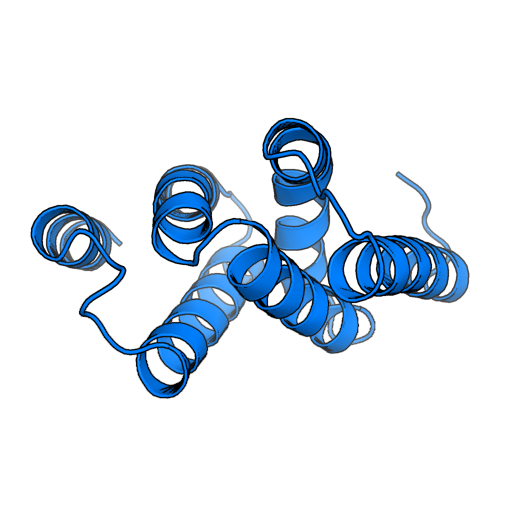-13.766 -3.941 -12.140 1.00 90.69 111 CYS A C 1
ATOM 875 O O . CYS A 1 111 ? -13.377 -4.796 -12.922 1.00 90.69 111 CYS A O 1
ATOM 877 N N . LYS A 1 112 ? -14.782 -3.126 -12.445 1.00 91.38 112 LYS A N 1
ATOM 878 C CA . LYS A 1 112 ? -15.404 -3.097 -13.782 1.00 91.38 112 LYS A CA 1
ATOM 879 C C . LYS A 1 112 ? -14.563 -2.344 -14.808 1.00 91.38 112 LYS A C 1
ATOM 881 O O . LYS A 1 112 ? -14.609 -2.677 -15.987 1.00 91.38 112 LYS A O 1
ATOM 886 N N . ASP A 1 113 ? -13.853 -1.316 -14.354 1.00 81.56 113 ASP A N 1
ATOM 887 C CA . ASP A 1 113 ? -13.068 -0.414 -15.201 1.00 81.56 113 ASP A CA 1
ATOM 888 C C . ASP A 1 113 ? -11.612 -0.872 -15.404 1.00 81.56 113 ASP A C 1
ATOM 890 O O . ASP A 1 113 ? -10.870 -0.216 -16.138 1.00 81.56 113 ASP A O 1
ATOM 894 N N . THR A 1 114 ? -11.185 -1.928 -14.707 1.00 70.94 114 THR A N 1
ATOM 895 C CA . THR A 1 114 ? -9.801 -2.433 -14.667 1.00 70.94 114 THR A CA 1
ATOM 896 C C . THR A 1 114 ? -9.741 -3.840 -15.235 1.00 70.94 114 THR A C 1
ATOM 898 O O . THR A 1 114 ? -8.811 -4.108 -16.028 1.00 70.94 114 THR A O 1
#

Secondary structure (DSSP, 8-state):
----HHHHHHHHHHHHHHHHH-SS--HHHHHHHHHHHHHHTTSHHHHHHHHHHHHHHHHHH-HHHHHHHHHHHHHH-S-HHHHHHHHHHHHHHHHHH-GGGS-HHHHHHHHHH-

pLDDT: mean 94.53, std 4.2, range [66.56, 98.0]

Foldseek 3Di:
DDDDLVVLQVVLVVLLCCLQPPPADDPVSCVVCVLVLLVQCLDPSNNVSSLSNLVSNCVRPNNQSSVVVVLVSLVPDPDVSSNVSSVVSVVVCCVVVNCPRHPVVVVVVSVVSD

Sequence (114 aa):
SEKNVQVQQQVIDVINHIASTASKFPKKCVVLCLLGISERVADIKTRAYAMRCLTNFSEAVGPGFIFERLYKIMKEHKNPKVLSEGILWMVSAVDDFGVSHLKIKDLIDFCKDT

Organism: Davidia involucrata (NCBI:txid16924)

Solvent-accessible surface area (backbone atoms only — not comparable to full-atom values): 6395 Å² total; per-residue (Å²): 131,91,80,56,64,69,60,52,44,51,54,42,47,55,52,34,50,48,42,70,64,45,95,74,57,59,68,67,60,49,68,73,43,46,65,66,40,49,59,33,36,48,41,83,90,34,18,68,52,29,52,50,31,55,49,33,45,21,73,52,63,38,50,36,58,49,49,66,53,44,55,56,51,46,76,69,49,87,52,65,52,30,37,55,44,48,51,52,49,50,52,53,48,40,71,73,70,40,62,88,59,41,62,61,66,62,53,53,55,50,65,74,78,105